Protein AF-A0A1V4AV53-F1 (afdb_monomer)

Sequence (122 aa):
MAKTRIAKLQSMEKYLEGKNGYLREHPRALVSKALEAARERIKKLKLETWTRIKDESGTLKIESNEEALKEESYLDGCYVIKTDLKENEADTYLVHDRYKDLTEVEKVFRGCKTVNLEVRPV

Organism: NCBI:txid1004156

Structure (mmCIF, N/CA/C/O backbone):
data_AF-A0A1V4AV53-F1
#
_entry.id   AF-A0A1V4AV53-F1
#
loop_
_atom_site.group_PDB
_atom_site.id
_atom_site.type_symbol
_atom_site.label_atom_id
_atom_site.label_alt_id
_atom_site.label_comp_id
_atom_site.label_asym_id
_atom_site.label_entity_id
_atom_site.label_seq_id
_atom_site.pdbx_PDB_ins_code
_atom_site.Cartn_x
_atom_site.Cartn_y
_atom_site.Cartn_z
_atom_site.occupancy
_atom_site.B_iso_or_equiv
_atom_site.auth_seq_id
_atom_site.auth_comp_id
_atom_site.auth_asym_id
_atom_site.auth_atom_id
_atom_site.pdbx_PDB_model_num
ATOM 1 N N . MET A 1 1 ? 7.052 -1.536 -2.231 1.00 78.19 1 MET A N 1
ATOM 2 C CA . MET A 1 1 ? 5.577 -1.422 -2.197 1.00 78.19 1 MET A CA 1
ATOM 3 C C . MET A 1 1 ? 4.982 -2.121 -0.974 1.00 78.19 1 MET A C 1
ATOM 5 O O . MET A 1 1 ? 4.384 -1.429 -0.157 1.00 78.19 1 MET A O 1
ATOM 9 N N . ALA A 1 2 ? 5.259 -3.409 -0.736 1.00 80.62 2 ALA A N 1
ATOM 10 C CA . ALA A 1 2 ? 4.811 -4.128 0.472 1.00 80.62 2 ALA A CA 1
ATOM 11 C C . ALA A 1 2 ? 5.135 -3.427 1.816 1.00 80.62 2 ALA A C 1
ATOM 13 O O . ALA A 1 2 ? 4.238 -3.203 2.625 1.00 80.62 2 ALA A O 1
ATOM 14 N N . LYS A 1 3 ? 6.387 -2.981 2.028 1.00 83.12 3 LYS A N 1
ATOM 15 C CA . LYS A 1 3 ? 6.792 -2.243 3.249 1.00 83.12 3 LYS A CA 1
ATOM 16 C C . LYS A 1 3 ? 5.953 -0.980 3.490 1.00 83.12 3 LYS A C 1
ATOM 18 O O . LYS A 1 3 ? 5.601 -0.669 4.622 1.00 83.12 3 LYS A O 1
ATOM 23 N N . THR A 1 4 ? 5.600 -0.271 2.419 1.00 87.00 4 THR A N 1
ATOM 24 C CA . THR A 1 4 ? 4.763 0.933 2.481 1.00 87.00 4 THR A CA 1
ATOM 25 C C . THR A 1 4 ? 3.328 0.596 2.885 1.00 87.00 4 THR A C 1
ATOM 27 O O . THR A 1 4 ? 2.739 1.343 3.661 1.00 87.00 4 THR A O 1
ATOM 30 N N . ARG A 1 5 ? 2.762 -0.524 2.409 1.00 86.25 5 ARG A N 1
ATOM 31 C CA . ARG A 1 5 ? 1.423 -0.969 2.837 1.00 86.25 5 ARG A CA 1
ATOM 32 C C . ARG A 1 5 ? 1.385 -1.320 4.318 1.00 86.25 5 ARG A C 1
ATOM 34 O O . ARG A 1 5 ? 0.491 -0.850 5.012 1.00 86.25 5 ARG A O 1
ATOM 41 N N . ILE A 1 6 ? 2.375 -2.072 4.801 1.00 86.44 6 ILE A N 1
ATOM 42 C CA . ILE A 1 6 ? 2.477 -2.452 6.219 1.00 86.44 6 ILE A CA 1
ATOM 43 C C . ILE A 1 6 ? 2.551 -1.198 7.098 1.00 86.44 6 ILE A C 1
ATOM 45 O O . ILE A 1 6 ? 1.784 -1.067 8.046 1.00 86.44 6 ILE A O 1
ATOM 49 N N . ALA A 1 7 ? 3.392 -0.226 6.733 1.00 89.94 7 ALA A N 1
ATOM 50 C CA . ALA A 1 7 ? 3.501 1.031 7.472 1.00 89.94 7 ALA A CA 1
ATOM 51 C C . ALA A 1 7 ? 2.178 1.824 7.503 1.00 89.94 7 ALA A C 1
ATOM 53 O O . ALA A 1 7 ? 1.821 2.413 8.525 1.00 89.94 7 ALA A O 1
ATOM 54 N N . LYS A 1 8 ? 1.422 1.832 6.397 1.00 89.75 8 LYS A N 1
ATOM 55 C CA . LYS A 1 8 ? 0.096 2.469 6.342 1.00 89.75 8 LYS A CA 1
ATOM 56 C C . LYS A 1 8 ? -0.926 1.753 7.225 1.00 89.75 8 LYS A C 1
ATOM 58 O O . LYS A 1 8 ? -1.704 2.432 7.891 1.00 89.75 8 LYS A O 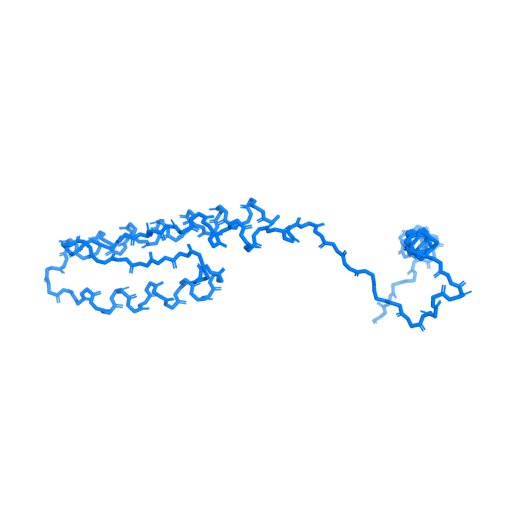1
ATOM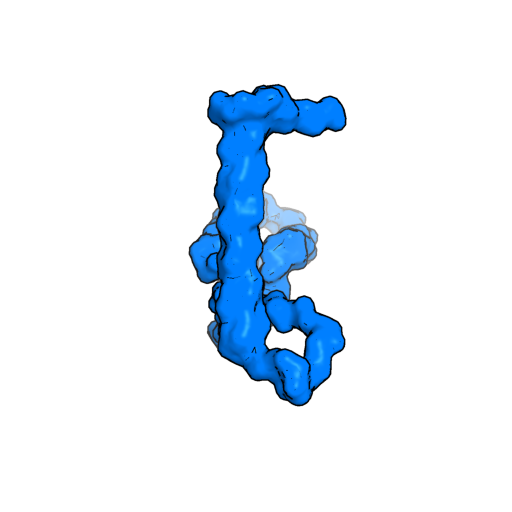 63 N N . LEU A 1 9 ? -0.911 0.420 7.250 1.00 88.62 9 LEU A N 1
ATOM 64 C CA . LEU A 1 9 ? -1.789 -0.378 8.105 1.00 88.62 9 LEU A CA 1
ATOM 65 C C . LEU A 1 9 ? -1.482 -0.119 9.585 1.00 88.62 9 LEU A C 1
ATOM 67 O O . LEU A 1 9 ? -2.386 0.254 10.323 1.00 88.62 9 LEU A O 1
ATOM 71 N N . GLN A 1 10 ? -0.210 -0.156 9.986 1.00 90.12 10 GLN A N 1
ATOM 72 C CA . GLN A 1 10 ? 0.217 0.174 11.355 1.00 90.12 10 GLN A CA 1
ATOM 73 C C . GLN A 1 10 ? -0.173 1.604 11.764 1.00 90.12 10 GLN A C 1
ATOM 75 O O . GLN A 1 10 ? -0.615 1.857 12.885 1.00 90.12 10 GLN A O 1
ATOM 80 N N . SER A 1 11 ? -0.047 2.568 10.845 1.00 91.38 11 SER A N 1
ATOM 81 C CA . SER A 1 11 ? -0.506 3.942 11.084 1.00 91.38 11 SER A CA 1
ATOM 82 C C . SER A 1 11 ? -2.019 4.012 11.317 1.00 91.38 11 SER A C 1
ATOM 84 O O . SER A 1 11 ? -2.481 4.814 12.134 1.00 91.38 11 SER A O 1
ATOM 86 N N . MET A 1 12 ? -2.788 3.177 10.616 1.00 91.12 12 MET A N 1
ATOM 87 C CA . MET A 1 12 ? -4.234 3.090 10.774 1.00 91.12 12 MET A CA 1
ATOM 88 C C . MET A 1 12 ? -4.630 2.395 12.081 1.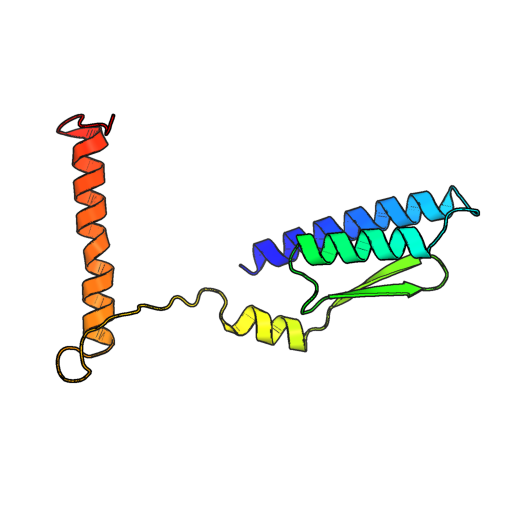00 91.12 12 MET A C 1
ATOM 90 O O . MET A 1 12 ? -5.517 2.890 12.770 1.00 91.12 12 MET A O 1
ATOM 94 N N . GLU A 1 13 ? -3.950 1.317 12.470 1.00 90.19 13 GLU A N 1
ATOM 95 C CA . GLU A 1 13 ? -4.159 0.638 13.757 1.00 90.19 13 GLU A CA 1
ATOM 96 C C . GLU A 1 13 ? -3.943 1.596 14.930 1.00 90.19 13 GLU A C 1
ATOM 98 O O . GLU A 1 13 ? -4.826 1.750 15.771 1.00 90.19 13 GLU A O 1
ATOM 103 N N . LYS A 1 14 ? -2.834 2.346 14.921 1.00 91.25 14 LYS A N 1
ATOM 104 C CA . LYS A 1 14 ? -2.554 3.369 15.940 1.00 91.25 14 LYS A CA 1
ATOM 105 C C . LYS A 1 14 ? -3.625 4.465 15.980 1.00 91.25 14 LYS A C 1
ATOM 107 O O . LYS A 1 14 ? -3.962 4.990 17.040 1.00 91.25 14 LYS A O 1
ATOM 112 N N . TYR A 1 15 ? -4.170 4.834 14.820 1.00 90.06 15 TYR A N 1
ATOM 113 C CA . TYR A 1 15 ? -5.268 5.795 14.746 1.00 90.06 15 TYR A CA 1
ATOM 114 C C . TYR A 1 15 ? -6.566 5.237 15.348 1.00 90.06 15 TYR A C 1
ATOM 116 O O . TYR A 1 15 ? -7.256 5.957 16.073 1.00 90.06 15 TYR A O 1
ATOM 124 N N . LEU A 1 16 ? -6.892 3.969 15.074 1.00 89.00 16 LEU A N 1
ATOM 125 C CA . LEU A 1 16 ? -8.050 3.295 15.662 1.00 89.00 16 LEU A CA 1
ATOM 126 C C . LEU A 1 16 ? -7.902 3.137 17.172 1.00 89.00 16 LEU A C 1
ATOM 128 O O . LEU A 1 16 ? -8.864 3.379 17.888 1.00 89.00 16 LEU A O 1
ATOM 132 N N . GLU A 1 17 ? -6.708 2.815 17.664 1.00 88.12 17 GLU A N 1
ATOM 133 C CA . GLU A 1 17 ? -6.427 2.721 19.097 1.00 88.12 17 GLU A CA 1
ATOM 134 C C . GLU A 1 17 ? -6.718 4.046 19.817 1.00 88.12 17 GLU A C 1
ATOM 136 O O . GLU A 1 17 ? -7.471 4.067 20.791 1.00 88.12 17 GLU A O 1
ATOM 141 N N . GLY A 1 18 ? -6.239 5.172 19.276 1.00 86.94 18 GLY A N 1
ATOM 142 C CA . GLY A 1 18 ? -6.552 6.496 19.821 1.00 86.94 18 GLY A CA 1
ATOM 143 C C . GLY A 1 18 ? -8.048 6.836 19.773 1.00 86.94 18 GLY A C 1
ATOM 144 O O . GLY A 1 18 ? -8.588 7.424 20.710 1.00 86.94 18 GLY A O 1
ATOM 145 N N . LYS A 1 19 ? -8.754 6.439 18.705 1.00 86.00 19 LYS A N 1
ATOM 146 C CA . LYS A 1 19 ? -10.210 6.632 18.593 1.00 86.00 19 LYS A CA 1
ATOM 147 C C . LYS A 1 19 ? -10.995 5.759 19.566 1.00 86.00 19 LYS A C 1
ATOM 149 O O . LYS A 1 19 ? -11.946 6.248 20.166 1.00 86.00 19 LYS A O 1
ATOM 154 N N . ASN A 1 20 ? -10.589 4.510 19.752 1.00 88.00 20 ASN A N 1
ATOM 155 C CA . ASN A 1 20 ? -11.201 3.593 20.704 1.00 88.00 20 ASN A CA 1
ATOM 156 C C . ASN A 1 20 ? -10.962 4.057 22.148 1.00 88.00 20 ASN A C 1
ATOM 158 O O . ASN A 1 20 ? -11.880 3.978 22.958 1.00 88.00 20 ASN A O 1
ATOM 162 N N . GLY A 1 21 ? -9.783 4.609 22.461 1.00 85.25 21 GLY A N 1
ATOM 163 C CA . GLY A 1 21 ? -9.522 5.275 23.744 1.00 85.25 21 GLY A CA 1
ATOM 164 C C . GLY A 1 21 ? -10.506 6.418 24.006 1.00 85.25 21 GLY A C 1
ATOM 165 O O . GLY A 1 21 ? -11.199 6.419 25.019 1.00 85.25 21 GLY A O 1
ATOM 166 N N . TYR A 1 22 ? -10.677 7.311 23.028 1.00 84.81 22 TYR A N 1
ATOM 167 C CA . TYR A 1 22 ? -11.643 8.412 23.115 1.00 84.81 22 TYR A CA 1
ATOM 168 C C . TYR A 1 22 ? -13.096 7.932 23.296 1.00 84.81 22 TYR A C 1
ATOM 170 O O . TYR A 1 22 ? -13.845 8.499 24.087 1.00 84.81 22 TYR A O 1
ATOM 178 N N . LEU A 1 23 ? -13.510 6.879 22.582 1.00 85.06 23 LEU A N 1
ATOM 179 C CA . LEU A 1 23 ? -14.854 6.299 22.718 1.00 85.06 23 LEU A CA 1
ATOM 180 C C . LEU A 1 23 ? -15.085 5.674 24.106 1.00 85.06 23 LEU A C 1
ATOM 182 O O . LEU A 1 23 ? -16.199 5.741 24.617 1.00 85.06 23 LEU A O 1
ATOM 186 N N . ARG A 1 24 ? -14.045 5.109 24.736 1.00 83.94 24 ARG A N 1
ATOM 187 C CA . ARG A 1 24 ? -14.117 4.578 26.110 1.00 83.94 24 ARG A CA 1
ATOM 188 C C . ARG A 1 24 ? -14.242 5.685 27.155 1.00 83.94 24 ARG A C 1
ATOM 190 O O . ARG A 1 24 ? -15.014 5.543 28.096 1.00 83.94 24 ARG A O 1
ATOM 197 N N . GLU A 1 25 ? -13.502 6.778 26.985 1.00 87.38 25 GLU A N 1
ATOM 198 C CA . GLU A 1 25 ? -13.525 7.929 27.901 1.00 87.38 25 GLU A CA 1
ATOM 199 C C . GLU A 1 25 ? -14.816 8.755 27.781 1.00 87.38 25 GLU A C 1
ATOM 201 O O . GLU A 1 25 ? -15.229 9.422 28.732 1.00 87.38 25 GLU A O 1
ATOM 206 N N . HIS A 1 26 ? -15.493 8.687 26.630 1.00 83.62 26 HIS A N 1
ATOM 207 C CA . HIS A 1 26 ? -16.699 9.462 26.349 1.00 83.62 26 HIS A CA 1
ATOM 208 C C . HIS A 1 26 ? -17.886 8.573 25.929 1.00 83.62 26 HIS A C 1
ATOM 210 O O . HIS A 1 26 ? -18.150 8.420 24.736 1.00 83.62 26 HIS A O 1
ATOM 216 N N . PRO A 1 27 ? -18.713 8.094 26.882 1.00 74.94 27 PRO A N 1
ATOM 217 C CA . PRO A 1 27 ? -19.844 7.191 26.615 1.00 74.94 27 PRO A CA 1
ATOM 218 C C . PRO A 1 27 ? -20.942 7.771 25.708 1.00 74.94 27 PRO A C 1
ATOM 220 O O . PRO A 1 27 ? -21.762 7.040 25.164 1.00 74.94 27 PRO A O 1
ATOM 223 N N . ARG A 1 28 ? -20.994 9.104 25.568 1.00 78.50 28 ARG A N 1
ATOM 224 C CA . ARG A 1 28 ? -21.936 9.820 24.687 1.00 78.50 28 ARG A CA 1
ATOM 225 C C . ARG A 1 28 ? -21.398 10.035 23.270 1.00 78.50 28 ARG A C 1
ATOM 227 O O . ARG A 1 28 ? -22.104 10.598 22.434 1.00 78.50 28 ARG A O 1
ATOM 234 N N . ALA A 1 29 ? -20.147 9.667 23.003 1.00 79.69 29 ALA A N 1
ATOM 235 C CA . ALA A 1 29 ? -19.548 9.852 21.694 1.00 79.69 29 ALA A CA 1
ATOM 236 C C . ALA A 1 29 ? -20.211 8.931 20.659 1.00 79.69 29 ALA A C 1
ATOM 238 O O . ALA A 1 29 ? -20.472 7.755 20.900 1.00 79.69 29 ALA A O 1
ATOM 239 N N . LEU A 1 30 ? -20.482 9.483 19.476 1.00 80.50 30 LEU A N 1
ATOM 240 C CA . LEU A 1 30 ? -21.130 8.755 18.391 1.00 80.50 30 LEU A CA 1
ATOM 241 C C . LEU A 1 30 ? -20.114 7.862 17.672 1.00 80.50 30 LEU A C 1
ATOM 243 O O . LEU A 1 30 ? -19.264 8.356 16.925 1.00 80.50 30 LEU A O 1
ATOM 247 N N . VAL A 1 31 ? -20.256 6.547 17.843 1.00 82.06 31 VAL A N 1
ATOM 248 C CA . VAL A 1 31 ? -19.452 5.533 17.138 1.00 82.06 31 VAL A CA 1
ATOM 249 C C . VAL A 1 31 ? -19.581 5.685 15.616 1.00 82.06 31 VAL A C 1
ATOM 251 O O . VAL A 1 31 ? -18.596 5.531 14.898 1.00 82.06 31 VAL A O 1
ATOM 254 N N . SER A 1 32 ? -20.748 6.113 15.118 1.00 83.19 32 SER A N 1
ATOM 255 C CA . SER A 1 32 ? -20.982 6.390 13.693 1.00 83.19 32 SER A CA 1
ATOM 256 C C . SER A 1 32 ? -20.035 7.451 13.120 1.00 83.19 32 SER A C 1
ATOM 258 O O . SER A 1 32 ? -19.413 7.212 12.087 1.00 83.19 32 SER A O 1
ATOM 260 N N . LYS A 1 33 ? -19.840 8.580 13.817 1.00 85.69 33 LYS A N 1
ATOM 261 C CA . LYS A 1 33 ? -18.902 9.637 13.393 1.00 85.69 33 LYS A CA 1
ATOM 262 C C . LYS A 1 33 ? -17.451 9.158 13.421 1.00 85.69 33 LYS A C 1
ATOM 264 O O . LYS A 1 33 ? -16.655 9.523 12.557 1.00 85.69 33 LYS A O 1
ATOM 269 N N . ALA A 1 34 ? -17.091 8.346 14.416 1.00 83.81 34 ALA A N 1
ATOM 270 C CA . ALA A 1 34 ? -15.755 7.759 14.496 1.00 83.81 34 ALA A CA 1
ATOM 271 C C . ALA A 1 34 ? -15.504 6.783 13.333 1.00 83.81 34 ALA A C 1
ATOM 273 O O . ALA A 1 34 ? -14.426 6.795 12.740 1.00 83.81 34 ALA A O 1
ATOM 274 N N . LEU A 1 35 ? -16.521 6.003 12.965 1.00 86.88 35 LEU A N 1
ATOM 275 C CA . LEU A 1 35 ? -16.489 5.062 11.852 1.00 86.88 35 LEU A CA 1
ATOM 276 C C . LEU A 1 35 ? -16.379 5.779 10.496 1.00 86.88 35 LEU A C 1
ATOM 278 O O . LEU A 1 35 ? -15.565 5.378 9.664 1.00 86.88 35 LEU A O 1
ATOM 282 N N . GLU A 1 36 ? -17.131 6.860 10.277 1.00 88.44 36 GLU A N 1
ATOM 283 C CA . GLU A 1 36 ? -17.014 7.696 9.072 1.00 88.44 36 GLU A CA 1
ATOM 284 C C . GLU A 1 36 ? -15.612 8.294 8.925 1.00 88.44 36 GLU A C 1
ATOM 286 O O . GLU A 1 36 ? -14.973 8.118 7.886 1.00 88.44 36 GLU A O 1
ATOM 291 N N . ALA A 1 37 ? -15.084 8.908 9.988 1.00 88.38 37 ALA A N 1
ATOM 292 C CA . ALA A 1 37 ? -13.737 9.477 9.983 1.00 88.38 37 ALA A CA 1
ATOM 293 C C . ALA A 1 37 ? -12.661 8.416 9.693 1.00 88.38 37 ALA A C 1
ATOM 295 O O . ALA A 1 37 ? -11.686 8.670 8.980 1.00 88.38 37 ALA A O 1
ATOM 296 N N . ALA A 1 38 ? -12.839 7.205 10.223 1.00 88.44 38 ALA A N 1
ATOM 297 C CA . ALA A 1 38 ? -11.917 6.107 9.989 1.00 88.44 38 ALA A CA 1
ATOM 298 C C . ALA A 1 38 ? -11.997 5.583 8.538 1.00 88.44 38 ALA A C 1
ATOM 300 O O . ALA A 1 38 ? -10.960 5.318 7.927 1.00 88.44 38 ALA A O 1
ATOM 301 N N . ARG A 1 39 ? -13.197 5.526 7.940 1.00 88.75 39 ARG A N 1
ATOM 302 C CA . ARG A 1 39 ? -13.388 5.196 6.513 1.00 88.75 39 ARG A CA 1
ATOM 303 C C . ARG A 1 39 ? -12.774 6.241 5.584 1.00 88.75 39 ARG A C 1
ATOM 305 O O . ARG A 1 39 ? -12.129 5.875 4.604 1.00 88.75 39 ARG A O 1
ATOM 312 N N . GLU A 1 40 ? -12.930 7.528 5.883 1.00 90.94 40 GLU A N 1
ATOM 313 C CA . GLU A 1 40 ? -12.275 8.593 5.113 1.00 90.94 40 GLU A CA 1
ATOM 314 C C . GLU A 1 40 ? -10.753 8.475 5.156 1.00 90.94 40 GLU A C 1
ATOM 316 O O . GLU A 1 40 ? -10.074 8.676 4.148 1.00 90.94 40 GLU A O 1
ATOM 321 N N . ARG A 1 41 ? -10.200 8.127 6.320 1.00 90.19 41 ARG A N 1
ATOM 322 C CA . ARG A 1 41 ? -8.757 7.942 6.468 1.00 90.19 41 ARG A CA 1
ATOM 323 C C . ARG A 1 41 ? -8.251 6.739 5.677 1.00 90.19 41 ARG A C 1
ATOM 325 O O . ARG A 1 41 ? -7.209 6.859 5.037 1.00 90.19 41 ARG A O 1
ATOM 332 N N . ILE A 1 42 ? -8.995 5.633 5.655 1.00 91.00 42 ILE A N 1
ATOM 333 C CA . ILE A 1 42 ? -8.686 4.478 4.799 1.00 91.00 42 ILE A CA 1
ATOM 334 C C . ILE A 1 42 ? -8.641 4.879 3.323 1.00 91.00 42 ILE A C 1
ATOM 336 O O . ILE A 1 42 ? -7.646 4.577 2.666 1.00 91.00 42 ILE A O 1
ATOM 340 N N . LYS A 1 43 ? -9.632 5.647 2.843 1.00 90.12 43 LYS A N 1
ATOM 341 C CA . LYS A 1 43 ? -9.642 6.181 1.468 1.00 90.12 43 LYS A CA 1
ATOM 342 C C . LYS A 1 43 ? -8.412 7.039 1.171 1.00 90.12 43 LYS A C 1
ATOM 344 O O . LYS A 1 43 ? -7.768 6.895 0.138 1.00 90.12 43 LYS A O 1
ATOM 349 N N . LYS A 1 44 ? -8.028 7.922 2.100 1.00 90.00 44 LYS A N 1
ATOM 350 C CA . LYS A 1 44 ? -6.814 8.749 1.951 1.00 90.00 44 LYS A CA 1
ATOM 351 C C . LYS A 1 44 ? -5.539 7.904 1.891 1.00 90.00 44 LYS A C 1
ATOM 353 O O . LYS A 1 44 ? -4.602 8.256 1.178 1.00 90.00 44 LYS A O 1
ATOM 358 N N . LEU A 1 45 ? -5.490 6.799 2.634 1.00 88.25 45 LEU A N 1
ATOM 359 C CA . LEU A 1 45 ? -4.348 5.885 2.648 1.00 88.25 45 LEU A CA 1
ATOM 360 C C . LEU A 1 45 ? -4.336 4.905 1.463 1.00 88.25 45 LEU A C 1
ATOM 362 O O . LEU A 1 45 ? -3.298 4.265 1.253 1.00 88.25 45 LEU A O 1
ATOM 366 N N . LYS A 1 46 ? -5.405 4.852 0.655 1.00 87.38 46 LYS A N 1
ATOM 367 C CA . LYS A 1 46 ? -5.603 3.891 -0.442 1.00 87.38 46 LYS A CA 1
ATOM 368 C C . LYS A 1 46 ? -5.573 2.442 0.056 1.00 87.38 46 LYS A C 1
ATOM 370 O O . LYS A 1 46 ? -4.813 1.620 -0.451 1.00 87.38 46 LYS A O 1
ATOM 375 N N . LEU A 1 47 ? -6.292 2.173 1.144 1.00 87.56 47 LEU A N 1
ATOM 376 C CA . LEU A 1 47 ? -6.388 0.843 1.763 1.00 87.56 47 LEU A CA 1
ATOM 377 C C . LEU A 1 47 ? -7.778 0.211 1.575 1.00 87.56 47 LEU A C 1
ATOM 379 O O . LEU A 1 47 ? -7.977 -0.943 1.938 1.00 87.56 47 LEU A O 1
ATOM 383 N N . GLU A 1 48 ? -8.739 0.947 1.019 1.00 88.31 48 GLU A N 1
ATOM 384 C CA . GLU A 1 48 ? -10.147 0.562 0.869 1.00 88.31 48 GLU A CA 1
ATOM 385 C C . GLU A 1 48 ? -10.363 -0.693 0.024 1.00 88.31 48 GLU A C 1
ATOM 387 O O . GLU A 1 48 ? -11.361 -1.380 0.219 1.00 88.31 48 GLU A O 1
ATOM 392 N N . THR A 1 49 ? -9.437 -1.003 -0.885 1.00 86.62 49 THR A N 1
ATOM 393 C CA . THR A 1 49 ? -9.546 -2.153 -1.788 1.00 86.62 49 THR A CA 1
ATOM 394 C C . THR A 1 49 ? -9.465 -3.482 -1.037 1.00 86.62 49 THR A C 1
ATOM 396 O O . THR A 1 49 ? -10.127 -4.442 -1.411 1.00 86.62 49 THR A O 1
ATOM 399 N N . TRP A 1 50 ? -8.678 -3.542 0.042 1.00 89.44 50 TRP A N 1
ATOM 400 C CA . TRP A 1 50 ? -8.376 -4.791 0.751 1.00 89.44 50 TRP A CA 1
ATOM 401 C C . TRP A 1 50 ? -8.553 -4.702 2.273 1.00 89.44 50 TRP A C 1
ATOM 403 O O . TRP A 1 50 ? -8.338 -5.690 2.970 1.00 89.44 50 TRP A O 1
ATOM 413 N N . THR A 1 51 ? -8.970 -3.552 2.813 1.00 89.69 51 THR A N 1
ATOM 414 C CA . THR A 1 51 ? -9.274 -3.392 4.245 1.00 89.69 51 THR A CA 1
ATOM 415 C C . THR A 1 51 ? -10.690 -2.888 4.477 1.00 89.69 51 THR A C 1
ATOM 417 O O . THR A 1 51 ? -11.214 -2.054 3.736 1.00 89.69 51 THR A O 1
ATOM 420 N N . ARG A 1 52 ? -11.309 -3.356 5.562 1.00 87.62 52 ARG A N 1
ATOM 421 C CA . ARG A 1 52 ? -12.622 -2.900 6.016 1.00 87.62 52 ARG A CA 1
ATOM 422 C C . ARG A 1 52 ? -12.590 -2.592 7.504 1.00 87.62 52 ARG A C 1
ATOM 424 O O . ARG A 1 52 ? -11.920 -3.267 8.272 1.00 87.62 52 ARG A O 1
ATOM 431 N N . ILE A 1 53 ? -13.343 -1.575 7.916 1.00 87.25 53 ILE A N 1
ATOM 432 C CA . ILE A 1 53 ? -13.547 -1.268 9.336 1.00 87.25 53 ILE A CA 1
ATOM 433 C C . ILE A 1 53 ? -14.904 -1.806 9.752 1.00 87.25 53 ILE A C 1
ATOM 435 O O . ILE A 1 53 ? -15.920 -1.476 9.125 1.00 87.25 53 ILE A O 1
ATOM 439 N N . LYS A 1 54 ? -14.901 -2.604 10.815 1.00 84.81 54 LYS A N 1
ATOM 440 C CA . LYS A 1 54 ? -16.092 -3.094 11.501 1.00 84.81 54 LYS A CA 1
ATOM 441 C C . LYS A 1 54 ? -16.167 -2.476 12.894 1.00 84.81 54 LYS A C 1
ATOM 443 O O . LYS A 1 54 ? -15.147 -2.165 13.507 1.00 84.81 54 LYS A O 1
ATOM 448 N N . ASP A 1 55 ? -17.393 -2.276 13.352 1.00 83.19 55 ASP A N 1
ATOM 449 C CA . ASP A 1 55 ? -17.689 -1.967 14.746 1.00 83.19 55 ASP A CA 1
ATOM 450 C C . ASP A 1 55 ? -18.026 -3.281 15.452 1.00 83.19 55 ASP A C 1
ATOM 452 O O . ASP A 1 55 ? -18.972 -3.970 15.069 1.00 83.19 55 ASP A O 1
ATOM 456 N N . GLU A 1 56 ? -17.221 -3.641 16.444 1.00 80.31 56 GLU A N 1
ATOM 457 C CA . GLU A 1 56 ? -17.486 -4.747 17.355 1.00 80.31 56 GLU A CA 1
ATOM 458 C C . GLU A 1 56 ? -17.759 -4.167 18.740 1.00 80.31 56 GLU A C 1
ATOM 460 O O . GLU A 1 56 ? -16.840 -3.809 19.480 1.00 80.31 56 GLU A O 1
ATOM 465 N N . SER A 1 57 ? -19.045 -4.065 19.082 1.00 73.44 57 SER A N 1
ATOM 466 C CA . SER A 1 57 ? -19.505 -3.684 20.421 1.00 73.44 57 SER A CA 1
ATOM 467 C C . SER A 1 57 ? -18.923 -2.352 20.925 1.00 73.44 57 SER A C 1
ATOM 469 O O . SER A 1 57 ? -18.538 -2.241 22.088 1.00 73.44 57 SER A O 1
ATOM 471 N N . GLY A 1 58 ? -18.841 -1.334 20.060 1.00 73.56 58 GLY A N 1
ATOM 472 C CA . GLY A 1 58 ? -18.315 -0.009 20.406 1.00 73.56 58 GLY A CA 1
ATOM 473 C C . GLY A 1 58 ? -16.797 0.119 20.264 1.00 73.56 58 GLY A C 1
ATOM 474 O O . GLY A 1 58 ? -16.226 1.135 20.663 1.00 73.56 58 GLY A O 1
ATOM 475 N N . THR A 1 59 ? -16.134 -0.891 19.695 1.00 78.50 59 THR A N 1
ATOM 476 C CA . THR A 1 59 ? -14.710 -0.861 19.352 1.00 78.50 59 THR A CA 1
ATOM 477 C C . THR A 1 59 ? -14.544 -0.984 17.843 1.00 78.50 59 THR A C 1
ATOM 479 O O . THR A 1 59 ? -14.997 -1.945 17.225 1.00 78.50 59 THR A O 1
ATOM 482 N N . LEU A 1 60 ? -13.839 -0.028 17.240 1.00 85.69 60 LEU A N 1
ATOM 483 C CA . LEU A 1 60 ? -13.510 -0.070 15.820 1.00 85.69 60 LEU A CA 1
ATOM 484 C C . LEU A 1 60 ? -12.327 -1.014 15.593 1.00 85.69 60 LEU A C 1
ATOM 486 O O . LEU A 1 60 ? -11.246 -0.796 16.150 1.00 85.69 60 LEU A O 1
ATOM 490 N N . LYS A 1 61 ? -12.514 -2.025 14.742 1.00 86.12 61 LYS A N 1
ATOM 491 C CA . LYS A 1 61 ? -11.459 -2.940 14.289 1.00 86.12 61 LYS A CA 1
ATOM 492 C C . LYS A 1 61 ? -11.282 -2.871 12.781 1.00 86.12 61 LYS A C 1
ATOM 494 O O . LYS A 1 61 ? -12.248 -2.699 12.036 1.00 86.12 61 LYS A O 1
ATOM 499 N N . ILE A 1 62 ? -10.035 -3.011 12.346 1.00 87.69 62 ILE A N 1
ATOM 500 C CA . ILE A 1 62 ? -9.677 -3.174 10.940 1.00 87.69 62 ILE A CA 1
ATOM 501 C C . ILE A 1 62 ? -9.56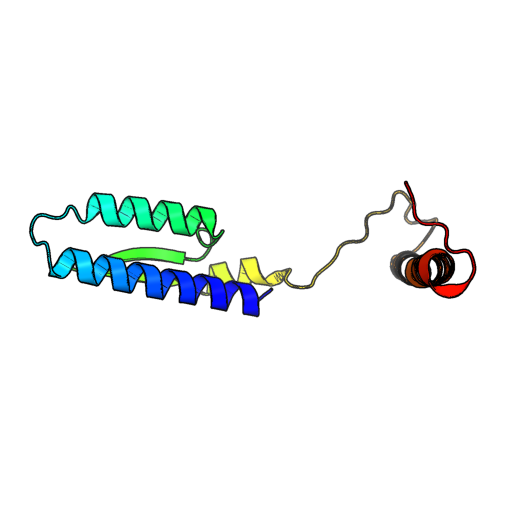6 -4.666 10.623 1.00 87.69 62 ILE A C 1
ATOM 503 O O . ILE A 1 62 ? -8.957 -5.421 11.372 1.00 87.69 62 ILE A O 1
ATOM 507 N N . GLU A 1 63 ? -10.175 -5.081 9.524 1.00 87.94 63 GLU A N 1
ATOM 508 C CA . GLU A 1 63 ? -10.119 -6.435 8.988 1.00 87.94 63 GLU A CA 1
ATOM 509 C C . GLU A 1 63 ? -9.501 -6.365 7.590 1.00 87.94 63 GLU A C 1
ATOM 511 O O . GLU A 1 63 ? -9.900 -5.535 6.765 1.00 87.94 63 GLU A O 1
ATOM 516 N N . SER A 1 64 ? -8.505 -7.208 7.337 1.00 88.19 64 SER A N 1
ATOM 517 C CA . SER A 1 64 ? -7.834 -7.321 6.043 1.00 88.19 64 SER A CA 1
ATOM 518 C C . SER A 1 64 ? -8.373 -8.514 5.260 1.00 88.19 64 SER A C 1
ATOM 520 O O . SER A 1 64 ? -8.445 -9.619 5.790 1.00 88.19 64 SER A O 1
ATOM 522 N N . ASN A 1 65 ? -8.703 -8.298 3.989 1.00 90.94 65 ASN A N 1
ATOM 523 C CA . ASN A 1 65 ? -8.994 -9.359 3.034 1.00 90.94 65 ASN A CA 1
ATOM 524 C C . ASN A 1 65 ? -7.686 -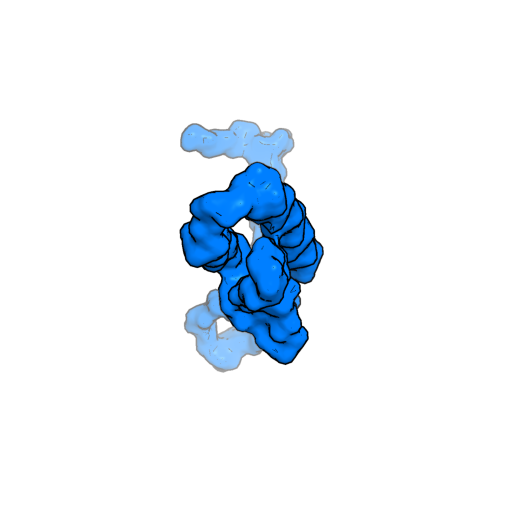9.769 2.337 1.00 90.94 65 ASN A C 1
ATOM 526 O O . ASN A 1 65 ? -7.121 -8.997 1.559 1.00 90.94 65 ASN A O 1
ATOM 530 N N . GLU A 1 66 ? -7.204 -10.975 2.634 1.00 87.25 66 GLU A N 1
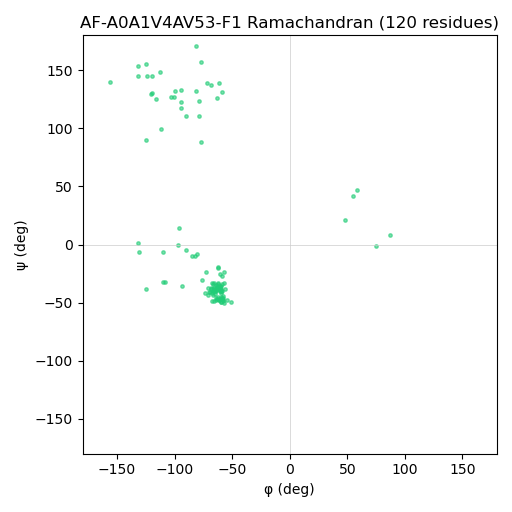ATOM 531 C CA . GLU A 1 66 ? -5.948 -11.502 2.092 1.00 87.25 66 GLU A CA 1
ATOM 532 C C . GLU A 1 66 ? -6.002 -11.762 0.579 1.00 87.25 66 GLU A C 1
ATOM 534 O O . GLU A 1 66 ? -5.003 -11.547 -0.106 1.00 87.25 66 GLU A O 1
ATOM 539 N N . GLU A 1 67 ? -7.155 -12.161 0.035 1.00 88.44 67 GLU A N 1
ATOM 540 C CA . GLU A 1 67 ? -7.330 -12.396 -1.405 1.00 88.44 67 GLU A CA 1
ATOM 541 C C . GLU A 1 67 ? -7.225 -11.081 -2.182 1.00 88.44 67 GLU A C 1
ATOM 543 O O . GLU A 1 67 ? -6.420 -10.963 -3.106 1.00 88.44 67 GLU A O 1
ATOM 548 N N . ALA A 1 68 ? -7.949 -10.054 -1.733 1.00 87.69 68 ALA A N 1
ATOM 549 C CA . A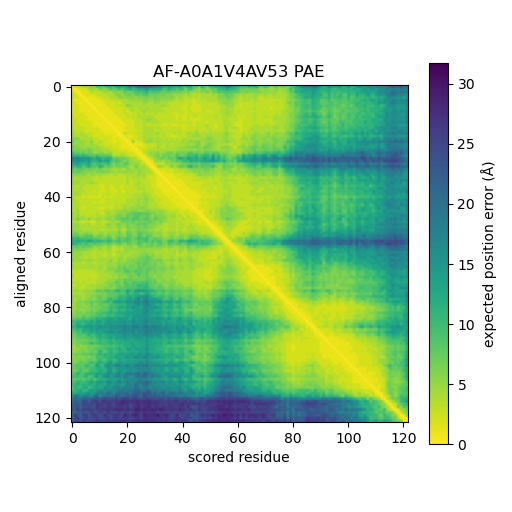LA A 1 68 ? -7.886 -8.720 -2.327 1.00 87.69 68 ALA A CA 1
ATOM 550 C C . ALA A 1 68 ? -6.488 -8.092 -2.182 1.00 87.69 68 ALA A C 1
ATOM 552 O O . ALA A 1 68 ? -5.997 -7.419 -3.089 1.00 87.69 68 ALA A O 1
ATOM 553 N N . LEU A 1 69 ? -5.810 -8.331 -1.053 1.00 88.31 69 LEU A N 1
ATOM 554 C CA . LEU A 1 69 ? -4.429 -7.891 -0.861 1.00 88.31 69 LEU A CA 1
ATOM 555 C C . LEU A 1 69 ? -3.482 -8.579 -1.850 1.00 88.31 69 LEU A C 1
ATOM 557 O O . LEU A 1 69 ? -2.575 -7.931 -2.376 1.00 88.31 69 LEU A O 1
ATOM 561 N N . LYS A 1 70 ? -3.684 -9.875 -2.108 1.00 87.69 70 LYS A N 1
ATOM 562 C CA . LYS A 1 70 ? -2.878 -10.643 -3.057 1.00 87.69 70 LYS A CA 1
ATOM 563 C C . LYS A 1 70 ? -3.028 -10.094 -4.473 1.00 87.69 70 LYS A C 1
ATOM 565 O O . LYS A 1 70 ? -2.007 -9.855 -5.112 1.00 87.69 70 LYS A O 1
ATOM 570 N N . GLU A 1 71 ? -4.254 -9.829 -4.918 1.00 88.12 71 GLU A N 1
ATOM 571 C CA . GLU A 1 71 ? -4.534 -9.213 -6.223 1.00 88.12 71 GLU A CA 1
ATOM 572 C C . GLU A 1 71 ? -3.895 -7.825 -6.358 1.00 88.12 71 GLU A C 1
ATOM 574 O O . GLU A 1 71 ? -3.159 -7.573 -7.309 1.00 88.12 71 GLU A O 1
ATOM 579 N N . GLU A 1 72 ? -4.081 -6.949 -5.369 1.00 86.00 72 GLU A N 1
ATOM 580 C CA . GLU A 1 72 ? -3.488 -5.603 -5.362 1.00 86.00 72 GLU A CA 1
ATOM 581 C C . GLU A 1 72 ? -1.950 -5.648 -5.346 1.00 86.00 72 GLU A C 1
ATOM 583 O O . GLU A 1 72 ? -1.275 -4.776 -5.891 1.00 86.00 72 GLU A O 1
ATOM 588 N N . SER A 1 73 ? -1.369 -6.661 -4.700 1.00 88.12 73 SER A N 1
ATOM 589 C CA . SER A 1 73 ? 0.081 -6.858 -4.658 1.00 88.12 73 SER A CA 1
ATOM 590 C C . SER A 1 73 ? 0.648 -7.558 -5.889 1.00 88.12 73 SER A C 1
ATOM 592 O O . SER A 1 73 ? 1.866 -7.602 -6.036 1.00 88.12 73 SER A O 1
ATOM 594 N N . TYR A 1 74 ? -0.196 -8.099 -6.770 1.00 87.88 74 TYR A N 1
ATOM 595 C CA . TYR A 1 74 ? 0.246 -8.956 -7.868 1.00 87.88 74 TYR A CA 1
ATOM 596 C C . TYR A 1 74 ? 1.205 -8.240 -8.823 1.00 87.88 74 TYR A C 1
ATOM 598 O O . TYR A 1 74 ? 2.177 -8.828 -9.287 1.00 87.88 74 TYR A O 1
ATOM 606 N N . LEU A 1 75 ? 0.960 -6.950 -9.064 1.00 83.69 75 LEU A N 1
ATOM 607 C CA . LEU A 1 75 ? 1.778 -6.108 -9.939 1.00 83.69 75 LEU A CA 1
ATOM 608 C C . LEU A 1 75 ? 2.819 -5.284 -9.168 1.00 83.69 75 LEU A C 1
ATOM 610 O O . LEU A 1 75 ? 3.402 -4.342 -9.709 1.00 83.69 75 LEU A O 1
ATOM 614 N N . ASP A 1 76 ? 3.077 -5.614 -7.901 1.00 86.62 76 ASP A N 1
ATOM 615 C CA . ASP A 1 76 ? 4.093 -4.912 -7.130 1.00 86.62 76 ASP A CA 1
ATOM 616 C C . ASP A 1 76 ? 5.481 -5.087 -7.715 1.00 86.62 76 ASP A C 1
ATOM 618 O O . ASP A 1 76 ? 5.997 -6.193 -7.849 1.00 86.62 76 ASP A O 1
ATOM 622 N N . GLY A 1 77 ? 6.140 -3.960 -7.968 1.00 82.62 77 GLY A N 1
ATOM 623 C CA . GLY A 1 77 ? 7.483 -3.960 -8.536 1.00 82.62 77 GLY A CA 1
ATOM 624 C C . GLY A 1 77 ? 7.513 -4.302 -10.024 1.00 82.62 77 GLY A C 1
ATOM 625 O O . GLY A 1 77 ? 8.588 -4.249 -10.618 1.00 82.62 77 GLY A O 1
ATOM 626 N N . CYS A 1 78 ? 6.363 -4.577 -10.643 1.00 87.62 78 CYS A N 1
ATOM 627 C CA . CYS A 1 78 ? 6.251 -4.590 -12.089 1.00 87.62 78 CYS A CA 1
ATOM 628 C C . CYS A 1 78 ? 6.331 -3.154 -12.613 1.00 87.62 78 CYS A C 1
ATOM 630 O O . CYS A 1 78 ? 5.752 -2.220 -12.055 1.00 87.62 78 CYS A O 1
ATOM 632 N N . TYR A 1 79 ? 7.050 -2.985 -13.712 1.00 85.00 79 TYR A N 1
ATOM 633 C CA . TYR A 1 79 ? 7.070 -1.757 -14.488 1.00 85.00 79 TYR A CA 1
ATOM 634 C C . TYR A 1 79 ? 6.704 -2.101 -15.928 1.00 85.00 79 TYR A C 1
ATOM 636 O O . TYR A 1 79 ? 6.873 -3.238 -16.370 1.00 85.00 79 TYR A O 1
ATOM 644 N N . VAL A 1 80 ? 6.177 -1.117 -16.649 1.00 89.56 80 VAL A N 1
ATOM 645 C CA . VAL A 1 80 ? 5.749 -1.281 -18.037 1.00 89.56 80 VAL A CA 1
ATOM 646 C C . VAL A 1 80 ? 6.542 -0.313 -18.893 1.00 89.56 80 VAL A C 1
ATOM 648 O O . VAL A 1 80 ? 6.596 0.880 -18.596 1.00 89.56 80 VAL A O 1
ATOM 651 N N . ILE A 1 81 ? 7.139 -0.828 -19.963 1.00 90.31 81 ILE A N 1
ATOM 652 C CA . ILE A 1 81 ? 7.700 -0.006 -21.031 1.00 90.31 81 ILE A CA 1
ATOM 653 C C . ILE A 1 81 ? 6.623 0.112 -22.105 1.00 90.31 81 ILE A C 1
ATOM 655 O O . ILE A 1 81 ? 6.140 -0.895 -22.618 1.00 90.31 81 ILE A O 1
ATOM 659 N N . LYS A 1 82 ? 6.234 1.346 -22.429 1.00 92.69 82 LYS A N 1
ATOM 660 C CA . LYS A 1 82 ? 5.339 1.640 -23.549 1.00 92.69 82 LYS A CA 1
ATOM 661 C C . LYS A 1 82 ? 6.172 2.177 -24.707 1.00 92.69 82 LYS A C 1
ATOM 663 O O . LYS A 1 82 ? 6.906 3.143 -24.528 1.00 92.69 82 LYS A O 1
ATOM 668 N N . THR A 1 83 ? 6.026 1.568 -25.876 1.00 92.00 83 THR A N 1
ATOM 669 C CA . THR A 1 83 ? 6.682 1.978 -27.121 1.00 92.00 83 THR A CA 1
ATOM 670 C C . THR A 1 83 ? 5.656 2.033 -28.251 1.00 92.00 83 THR A C 1
ATOM 672 O O . THR A 1 83 ? 4.614 1.382 -28.181 1.00 92.00 83 THR A O 1
ATOM 675 N N . ASP A 1 84 ? 5.926 2.866 -29.246 1.00 94.00 84 ASP A N 1
ATOM 676 C CA . ASP A 1 84 ? 5.195 3.006 -30.504 1.00 94.00 84 ASP A CA 1
ATOM 677 C C . ASP A 1 84 ? 5.833 2.211 -31.659 1.00 94.00 84 ASP A C 1
ATOM 679 O O . ASP A 1 84 ? 5.288 2.203 -32.763 1.00 94.00 84 ASP A O 1
ATOM 683 N N . LEU A 1 85 ? 6.948 1.518 -31.397 1.00 93.00 85 LEU A N 1
ATOM 684 C CA . LEU A 1 85 ? 7.572 0.586 -32.333 1.00 93.00 85 LEU A CA 1
ATOM 685 C C . LEU A 1 85 ? 6.623 -0.570 -32.658 1.00 93.00 85 LEU A C 1
ATOM 687 O O . LEU A 1 85 ? 5.945 -1.117 -31.783 1.00 93.00 85 LEU A O 1
ATOM 691 N N . LYS A 1 86 ? 6.595 -0.961 -33.929 1.00 93.38 86 LYS A N 1
ATOM 692 C CA . LYS A 1 86 ? 5.817 -2.103 -34.406 1.00 93.38 86 LYS A CA 1
ATOM 693 C C . LYS A 1 86 ? 6.516 -3.414 -34.051 1.00 93.38 86 LYS A C 1
ATOM 695 O O . LYS A 1 86 ? 7.737 -3.473 -33.925 1.00 93.38 86 LYS A O 1
ATOM 700 N N . GLU A 1 87 ? 5.747 -4.500 -33.983 1.00 87.75 87 GLU A N 1
ATOM 701 C CA . GLU A 1 87 ? 6.259 -5.837 -33.629 1.00 87.75 87 GLU A CA 1
ATOM 702 C C . GLU A 1 87 ? 7.363 -6.348 -34.569 1.00 87.75 87 GLU A C 1
ATOM 704 O O . GLU A 1 87 ? 8.209 -7.139 -34.164 1.00 87.75 87 GLU A O 1
ATOM 709 N N . ASN A 1 88 ? 7.382 -5.891 -35.825 1.00 91.25 88 ASN A N 1
ATOM 710 C CA . ASN A 1 88 ? 8.410 -6.250 -36.801 1.00 91.25 88 ASN A CA 1
ATOM 711 C C . ASN A 1 88 ? 9.676 -5.376 -36.724 1.00 91.25 88 ASN A C 1
ATOM 713 O O . ASN A 1 88 ? 10.649 -5.677 -37.410 1.00 91.25 88 ASN A O 1
ATOM 717 N N . GLU A 1 89 ? 9.657 -4.286 -35.952 1.00 92.56 89 GLU A N 1
ATOM 718 C CA . GLU A 1 89 ? 10.776 -3.343 -35.820 1.00 92.56 89 GLU A CA 1
ATOM 719 C C . GLU A 1 89 ? 11.675 -3.685 -34.629 1.00 92.56 89 GLU A C 1
ATOM 721 O O . GLU A 1 89 ? 12.893 -3.529 -34.713 1.00 92.56 89 GLU A O 1
ATOM 726 N N . ALA A 1 90 ? 11.092 -4.168 -33.529 1.00 91.12 90 ALA A N 1
ATOM 727 C CA . ALA A 1 90 ? 11.838 -4.596 -32.355 1.00 91.12 90 ALA A CA 1
ATOM 728 C C . ALA A 1 90 ? 11.046 -5.608 -31.525 1.00 91.12 90 ALA A C 1
ATOM 730 O O . ALA A 1 90 ? 9.847 -5.445 -31.299 1.00 91.12 90 ALA A O 1
ATOM 731 N N . ASP A 1 91 ? 11.742 -6.621 -31.011 1.00 93.62 91 ASP A N 1
ATOM 732 C CA . ASP A 1 91 ? 11.168 -7.528 -30.025 1.00 93.62 91 ASP A CA 1
ATOM 733 C C . ASP A 1 91 ? 11.210 -6.931 -28.605 1.00 93.62 91 ASP A C 1
ATOM 735 O O . ASP A 1 91 ? 11.829 -5.896 -28.329 1.00 93.62 91 ASP A O 1
ATOM 739 N N . THR A 1 92 ? 10.539 -7.601 -27.667 1.00 91.44 92 THR A N 1
ATOM 740 C CA . THR A 1 92 ? 10.452 -7.157 -26.270 1.00 91.44 92 THR A CA 1
ATOM 741 C C . THR A 1 92 ? 11.821 -7.037 -25.594 1.00 91.44 92 THR A C 1
ATOM 743 O O . THR A 1 92 ? 12.023 -6.135 -24.777 1.00 91.44 92 THR A O 1
ATOM 746 N N . TYR A 1 93 ? 12.765 -7.925 -25.914 1.00 93.12 93 TYR A N 1
ATOM 747 C CA . TYR A 1 93 ? 14.088 -7.930 -25.292 1.00 93.12 93 TYR A CA 1
ATOM 748 C C . TYR A 1 93 ? 14.920 -6.744 -25.764 1.00 93.12 93 TYR A C 1
ATOM 750 O O . TYR A 1 93 ? 15.534 -6.070 -24.937 1.00 93.12 93 TYR A O 1
ATOM 758 N N . LEU A 1 94 ? 14.882 -6.454 -27.063 1.00 94.06 94 LEU A N 1
ATOM 759 C CA . LEU A 1 94 ? 15.566 -5.325 -27.672 1.00 94.06 94 LEU A CA 1
ATOM 760 C C . LEU A 1 94 ? 15.039 -3.995 -27.125 1.00 94.06 94 LEU A C 1
ATOM 762 O O . LEU A 1 94 ? 15.833 -3.135 -26.747 1.00 94.06 94 LEU A O 1
ATOM 766 N N . VAL A 1 95 ? 13.716 -3.835 -27.011 1.00 94.94 95 VAL A N 1
ATOM 767 C CA . VAL A 1 95 ? 13.106 -2.631 -26.418 1.00 94.94 95 VAL A CA 1
ATOM 768 C C . VAL A 1 95 ? 13.560 -2.441 -24.969 1.00 94.94 95 VAL A C 1
ATOM 770 O O . VAL A 1 95 ? 13.936 -1.339 -24.571 1.00 94.94 95 VAL A O 1
ATOM 773 N N . HIS A 1 96 ? 13.557 -3.509 -24.173 1.00 94.00 96 HIS A N 1
ATOM 774 C CA . HIS A 1 96 ? 14.000 -3.452 -22.782 1.00 94.00 96 HIS A CA 1
ATOM 775 C C . HIS A 1 96 ? 15.499 -3.136 -22.646 1.00 94.00 96 HIS A C 1
ATOM 777 O O . HIS A 1 96 ? 15.876 -2.365 -21.764 1.00 94.00 96 HIS A O 1
ATOM 783 N N . ASP A 1 97 ? 16.348 -3.687 -23.515 1.00 94.44 97 ASP A N 1
ATOM 784 C CA . ASP A 1 97 ? 17.787 -3.411 -23.517 1.00 94.44 97 ASP A CA 1
ATOM 785 C C . ASP A 1 97 ? 18.077 -1.946 -23.871 1.00 94.44 97 ASP A C 1
ATOM 787 O O . ASP A 1 97 ? 18.732 -1.236 -23.110 1.00 94.44 97 ASP A O 1
ATOM 791 N N . ARG A 1 98 ? 17.463 -1.432 -24.945 1.00 93.81 98 ARG A N 1
ATOM 792 C CA . ARG A 1 98 ? 17.580 -0.014 -25.324 1.00 93.81 98 ARG A CA 1
ATOM 793 C C . ARG A 1 98 ? 17.024 0.934 -24.265 1.00 93.81 98 ARG A C 1
ATOM 795 O O . ARG A 1 98 ? 17.572 2.013 -24.061 1.00 93.81 98 ARG A O 1
ATOM 802 N N . TYR A 1 99 ? 15.967 0.539 -23.557 1.00 93.50 99 TYR A N 1
ATOM 803 C CA . TYR A 1 99 ? 15.466 1.312 -22.422 1.00 93.50 99 TYR A CA 1
ATOM 804 C C . TYR A 1 99 ? 16.496 1.388 -21.283 1.00 93.50 99 TYR A C 1
ATOM 806 O O . TYR A 1 99 ? 16.660 2.446 -20.678 1.00 93.50 99 TYR A O 1
ATOM 814 N N . LYS A 1 100 ? 17.233 0.303 -21.005 1.00 93.44 100 LYS A N 1
ATOM 815 C CA . LYS A 1 100 ? 18.302 0.312 -19.991 1.00 93.44 100 LYS A CA 1
ATOM 816 C C . LYS A 1 100 ? 19.453 1.246 -20.356 1.00 93.44 100 LYS A C 1
ATOM 818 O O . LYS A 1 100 ? 19.995 1.891 -19.453 1.00 93.44 100 LYS A O 1
ATOM 823 N N . ASP A 1 101 ? 19.778 1.368 -21.640 1.00 94.19 101 ASP A N 1
ATOM 824 C CA . ASP A 1 101 ? 20.855 2.242 -22.124 1.00 94.19 101 ASP A CA 1
ATOM 825 C C . ASP A 1 101 ? 20.609 3.730 -21.814 1.00 94.19 101 ASP A C 1
ATOM 827 O O . ASP A 1 101 ? 21.561 4.506 -21.708 1.00 94.19 101 ASP A O 1
ATOM 831 N N . LEU A 1 102 ? 19.357 4.144 -21.556 1.00 90.75 102 LEU A N 1
ATOM 832 C CA . LEU A 1 102 ? 19.042 5.506 -21.091 1.00 90.75 102 LEU A CA 1
ATOM 833 C C . LEU A 1 102 ? 19.775 5.880 -19.792 1.00 90.75 102 LEU A C 1
ATOM 835 O O . LEU A 1 102 ? 20.033 7.058 -19.541 1.00 90.75 102 LEU A O 1
ATOM 839 N N . THR A 1 103 ? 20.185 4.890 -18.996 1.00 90.62 103 THR A N 1
ATOM 840 C CA . THR A 1 103 ? 21.008 5.108 -17.799 1.00 90.62 103 THR A CA 1
ATOM 841 C C . THR A 1 103 ? 22.339 5.793 -18.134 1.00 90.62 103 THR A C 1
ATOM 843 O O . THR A 1 103 ? 22.832 6.599 -17.343 1.00 90.62 103 THR A O 1
ATOM 846 N N . GLU A 1 104 ? 22.931 5.525 -19.302 1.00 92.44 104 GLU A N 1
ATOM 847 C CA . GLU A 1 104 ? 24.184 6.167 -19.722 1.00 92.44 104 GLU A CA 1
ATOM 848 C C . GLU A 1 104 ? 23.986 7.657 -20.003 1.00 92.44 104 GLU A C 1
ATOM 850 O O . GLU A 1 104 ? 24.805 8.488 -19.608 1.00 92.44 104 GLU A O 1
ATOM 855 N N . VAL A 1 105 ? 22.844 8.017 -20.587 1.00 88.81 105 VAL A N 1
ATOM 856 C CA . VAL A 1 105 ? 22.462 9.414 -20.805 1.00 88.81 105 VAL A CA 1
ATOM 857 C C . VAL A 1 105 ? 22.331 10.139 -19.462 1.00 88.81 105 VAL A C 1
ATOM 859 O O . VAL A 1 105 ? 22.926 11.202 -19.271 1.00 88.81 105 VAL A O 1
ATOM 862 N N . GLU A 1 106 ? 21.636 9.546 -18.486 1.00 87.12 106 GLU A N 1
ATOM 863 C CA . GLU A 1 106 ? 21.520 10.117 -17.137 1.00 87.12 106 GLU A CA 1
ATOM 864 C C . GLU A 1 106 ? 22.877 10.289 -16.439 1.00 87.12 106 GLU A C 1
ATOM 866 O O . GLU A 1 106 ? 23.110 11.310 -15.779 1.00 87.12 106 GLU A O 1
ATOM 871 N N . LYS A 1 107 ? 23.789 9.318 -16.589 1.00 86.81 107 LYS A N 1
ATOM 872 C CA . LYS A 1 107 ? 25.157 9.401 -16.054 1.00 86.81 107 LYS A CA 1
ATOM 873 C C . LYS A 1 107 ? 25.915 10.583 -16.653 1.00 86.81 107 LYS A C 1
ATOM 875 O O . LYS A 1 107 ? 26.497 11.363 -15.896 1.00 86.81 107 LYS A O 1
ATOM 880 N N . VAL A 1 108 ? 25.866 10.756 -17.976 1.00 86.88 108 VAL A N 1
ATOM 881 C CA . VAL A 1 108 ? 26.511 11.886 -18.666 1.00 86.88 108 VAL A CA 1
ATOM 882 C C . VAL A 1 108 ? 25.924 13.216 -18.187 1.00 86.88 108 VAL A C 1
ATOM 884 O O . VAL A 1 108 ? 26.676 14.107 -17.791 1.00 86.88 108 VAL A O 1
ATOM 887 N N . PHE A 1 109 ? 24.594 13.343 -18.111 1.00 83.50 109 PHE A N 1
ATOM 888 C CA . PHE A 1 109 ? 23.950 14.562 -17.607 1.00 83.50 109 PHE A CA 1
ATOM 889 C C . PHE A 1 109 ? 24.324 14.879 -16.158 1.00 83.50 109 PHE A C 1
ATOM 891 O O . PHE A 1 109 ? 24.533 16.047 -15.817 1.00 83.50 109 PHE A O 1
ATOM 898 N N . ARG A 1 110 ? 24.427 13.863 -15.294 1.00 81.25 110 ARG A N 1
ATOM 899 C CA . ARG A 1 110 ? 24.907 14.044 -13.920 1.00 81.25 110 ARG A CA 1
ATOM 900 C C . ARG A 1 110 ? 26.340 14.576 -13.922 1.00 81.25 110 ARG A C 1
ATOM 902 O O . ARG A 1 110 ? 26.592 15.588 -13.271 1.00 81.25 110 ARG A O 1
ATOM 909 N N . GLY A 1 111 ? 27.238 13.975 -14.705 1.00 76.88 111 GLY A N 1
ATOM 910 C CA . GLY A 1 111 ? 28.623 14.434 -14.868 1.00 76.88 111 GLY A CA 1
ATOM 911 C C . GLY A 1 111 ? 28.721 15.901 -15.304 1.00 76.88 111 GLY A C 1
ATOM 912 O O . GLY A 1 111 ? 29.419 16.689 -14.660 1.00 76.88 111 GLY A O 1
ATOM 913 N N . CYS A 1 112 ? 27.946 16.300 -16.318 1.00 75.56 112 CYS A N 1
ATOM 914 C CA . CYS A 1 112 ? 27.901 17.686 -16.796 1.00 75.56 112 CYS A CA 1
ATOM 915 C C . CYS A 1 112 ? 27.453 18.676 -15.710 1.00 75.56 112 CYS A C 1
ATOM 917 O O . CYS A 1 112 ? 28.024 19.760 -15.602 1.00 75.56 112 CYS A O 1
ATOM 919 N N . LYS A 1 113 ? 26.462 18.304 -14.888 1.00 67.69 113 LYS A N 1
ATOM 920 C CA . LYS A 1 113 ? 25.917 19.172 -13.829 1.00 67.69 113 LYS A CA 1
ATOM 921 C C . LYS A 1 113 ? 26.811 19.288 -12.594 1.00 67.69 113 LYS A C 1
ATOM 923 O O . LYS A 1 113 ? 26.731 20.303 -11.907 1.00 67.69 113 LYS A O 1
ATOM 928 N N . THR A 1 114 ? 27.581 18.247 -12.263 1.00 64.62 114 THR A N 1
ATOM 929 C CA . THR A 1 114 ? 28.311 18.185 -10.979 1.00 64.62 114 THR A CA 1
ATOM 930 C C . THR A 1 114 ? 29.819 18.362 -11.069 1.00 64.62 114 THR A C 1
ATOM 932 O O . THR A 1 114 ? 30.378 18.879 -10.110 1.00 64.62 114 THR A O 1
ATOM 935 N N . VAL A 1 115 ? 30.482 17.926 -12.148 1.00 59.09 115 VAL A N 1
ATOM 936 C CA . VAL A 1 115 ? 31.952 17.771 -12.133 1.00 59.09 115 VAL A CA 1
ATOM 937 C C . VAL A 1 115 ? 32.658 18.540 -13.251 1.00 59.09 115 VAL A C 1
ATOM 939 O O . VAL A 1 115 ? 33.716 19.105 -12.999 1.00 59.09 115 VAL A O 1
ATOM 942 N N . ASN A 1 116 ? 32.096 18.600 -14.465 1.00 57.41 116 ASN A N 1
ATOM 943 C CA . ASN A 1 116 ? 32.879 19.052 -15.627 1.00 57.41 116 ASN A CA 1
ATOM 944 C C . ASN A 1 116 ? 32.485 20.415 -16.208 1.00 57.41 116 ASN A C 1
ATOM 946 O O . ASN A 1 116 ? 33.351 21.085 -16.761 1.00 57.41 116 ASN A O 1
ATOM 950 N N . LEU A 1 117 ? 31.210 20.812 -16.157 1.00 62.00 117 LEU A N 1
ATOM 951 C CA . LEU A 1 117 ? 30.734 22.006 -16.876 1.00 62.00 117 LEU A CA 1
ATOM 952 C C . LEU A 1 117 ? 29.905 22.975 -16.014 1.00 62.00 117 LEU A C 1
ATOM 954 O O . LEU A 1 117 ? 29.548 24.037 -16.507 1.00 62.00 117 LEU A O 1
ATOM 958 N N . GLU A 1 118 ? 29.575 22.618 -14.763 1.00 63.53 118 GLU A N 1
ATOM 959 C CA . GLU A 1 118 ? 28.791 23.432 -13.805 1.00 63.53 118 GLU A CA 1
ATOM 960 C C . GLU A 1 118 ? 27.485 24.044 -14.360 1.00 63.53 118 GLU A C 1
ATOM 962 O O . GLU A 1 118 ? 26.930 24.989 -13.797 1.00 63.53 118 GLU A O 1
ATOM 967 N N . VAL A 1 119 ? 26.933 23.485 -15.442 1.00 65.00 119 VAL A N 1
ATOM 968 C CA . VAL A 1 119 ? 25.704 23.987 -16.069 1.00 65.00 119 VAL A CA 1
ATOM 969 C C . VAL A 1 119 ? 24.515 23.548 -15.224 1.00 65.00 119 VAL A C 1
ATOM 971 O O . VAL A 1 119 ? 23.936 22.476 -15.417 1.00 65.00 119 VAL A O 1
ATOM 974 N N . ARG A 1 120 ? 24.154 24.362 -14.235 1.00 59.97 120 ARG A N 1
ATOM 975 C CA . ARG A 1 120 ? 22.868 24.224 -13.553 1.00 59.97 120 ARG A CA 1
ATOM 976 C C . ARG A 1 120 ? 21.793 24.893 -14.413 1.00 59.97 120 ARG A C 1
ATOM 978 O O . ARG A 1 120 ? 22.016 26.015 -14.862 1.00 59.97 120 ARG A O 1
ATOM 985 N N . PRO A 1 121 ? 20.648 24.236 -14.665 1.00 59.81 121 PRO A N 1
ATOM 986 C CA . PRO A 1 121 ? 19.503 24.926 -15.243 1.00 59.81 121 PRO A CA 1
ATOM 987 C C . PRO A 1 121 ? 19.100 26.067 -14.300 1.00 59.81 121 PRO A C 1
ATOM 989 O O . PRO A 1 121 ? 19.012 25.834 -13.091 1.00 59.81 121 PRO A O 1
ATOM 992 N N . VAL A 1 122 ? 18.921 27.267 -14.856 1.00 60.84 122 VAL A N 1
ATOM 993 C CA . VAL A 1 122 ? 18.315 28.424 -14.174 1.00 60.84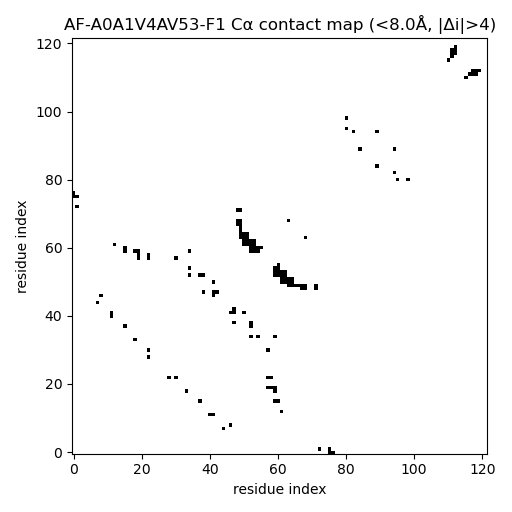 122 VAL A CA 1
ATOM 994 C C . VAL A 1 122 ? 16.850 28.152 -13.864 1.00 60.84 122 VAL A C 1
ATOM 996 O O . VAL A 1 122 ? 16.190 27.512 -14.715 1.00 60.84 122 VAL A O 1
#

Secondary structure (DSSP, 8-state):
-HHHHHHHHHHHHHHHHHHHHHHHH-TTS-HHHHHHHHHHHHHHHT-TTTEEEEEETTEEEEEE-HHHHHHHHTTTT---------TTT--HHHHHHHHHHHHHHHHHHHHIIIIIS-----

Radius of gyration: 24.16 Å; Cα contacts (8 Å, |Δi|>4): 74; chains: 1; bounding box: 55×41×65 Å

Foldseek 3Di:
DVVLVVVLVVVLVVVLVVLLVVCVVDVPDDLVVVQVVSVVSCVVSVNVQFWDWDDDPSGIDIDGHPVSVCVVCVCPPPDDDDDPDDCVRDPPVRSVVVVVCVVVVVVVVVCCCPPDPVDDDD

Solvent-accessible surface area (backbone atoms only — not comparable to full-atom values): 7396 Å² total; per-residue (Å²): 10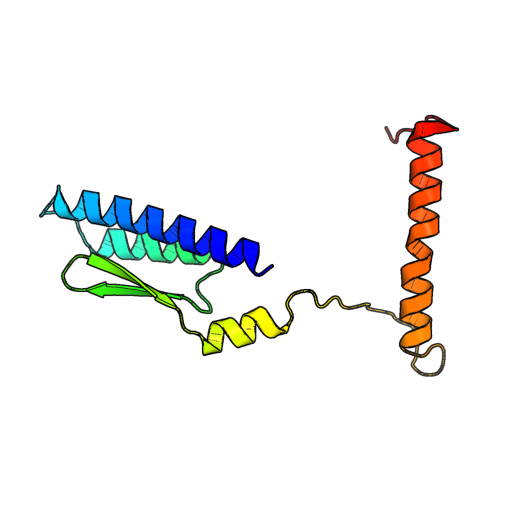7,70,70,58,52,55,53,51,50,54,54,48,51,55,51,38,51,56,50,38,51,52,44,68,79,32,85,84,58,60,63,67,61,55,51,52,55,51,51,54,50,32,55,75,69,70,40,57,84,29,40,48,79,46,76,58,93,83,36,67,42,81,46,75,42,66,67,47,42,48,62,71,49,66,60,60,92,64,81,82,88,86,77,88,71,49,78,90,78,50,52,75,65,57,54,52,52,59,58,56,53,50,54,58,56,54,50,51,54,50,41,38,43,72,75,78,63,65,60,66,86,128

Mean predicted aligned error: 9.21 Å

pLDDT: mean 85.33, std 8.3, range [57.41, 94.94]

Nearest PDB structures (foldseek):
  8cq7-assembly2_CX  TM=3.901E-01  e=1.418E+00  Candida albicans
  3m8e-assembly1_A  TM=4.457E-01  e=3.655E+00  Bacillus thuringiensis serovar israelensis
  5fcj-assembly1_c0  TM=3.996E-01  e=2.839E+00  Saccharomyces cerevisiae S288C
  5tgm-assembly1_c0  TM=4.036E-01  e=3.024E+00  Saccharomyces cerevisiae
  8cq7-assembly1_M  TM=4.348E-01  e=6.057E+00  Candida albicans